Protein AF-V7AYZ9-F1 (afdb_monomer_lite)

pLDDT: mean 80.57, std 9.49, range [49.44, 91.75]

Secondary structure (DSSP, 8-state):
--SHHHHHHHHHHHHHHHHHHHHHHHHHHHHHHHHHHHHHHHHHTPPPPTTHHHHHHHHHHHGGGHHHHHHHHHHHHTTT------HHHHHHHHHHHTT---TTGGGG-

Foldseek 3Di:
DDDPVVVVVVVVVVVVVVVVVVVVLVLLVVLCVLCVQQLVCVQVVHDGDPSLVVNLVSLVVVALCSQLSNLVVVCVVCVPPPDPTPSLRSSVVSCVSSVGDNHNSVSND

Structure (mmCIF, N/CA/C/O backbone):
data_AF-V7AYZ9-F1
#
_entry.id   AF-V7AYZ9-F1
#
loop_
_atom_site.group_PDB
_atom_site.id
_atom_site.type_symbol
_atom_site.label_atom_id
_atom_site.label_alt_id
_atom_site.label_comp_id
_atom_site.label_asym_id
_atom_site.label_entity_id
_atom_site.label_seq_id
_atom_site.pdbx_PDB_ins_code
_atom_site.Cartn_x
_atom_site.Cartn_y
_atom_site.Cartn_z
_atom_site.occupancy
_atom_site.B_iso_or_equiv
_atom_site.auth_seq_id
_atom_site.auth_comp_id
_atom_site.auth_asym_id
_atom_site.auth_atom_id
_atom_site.pdbx_PDB_model_num
ATOM 1 N N . MET A 1 1 ? -26.974 4.741 41.426 1.00 49.44 1 MET A N 1
ATOM 2 C CA . MET A 1 1 ? -26.153 5.332 40.343 1.00 49.44 1 MET A CA 1
ATOM 3 C C . MET A 1 1 ? -26.019 4.284 39.246 1.00 49.44 1 MET A C 1
ATOM 5 O O . MET A 1 1 ? -25.568 3.211 39.606 1.00 49.44 1 MET A O 1
ATOM 9 N N . GLY A 1 2 ? -26.413 4.472 37.975 1.00 60.38 2 GLY A N 1
ATOM 10 C CA . GLY A 1 2 ? -26.116 3.364 37.037 1.00 60.38 2 GLY A CA 1
ATOM 11 C C . GLY A 1 2 ? -26.706 3.276 35.634 1.00 60.38 2 GLY A C 1
ATOM 12 O O . GLY A 1 2 ? -26.650 2.187 35.085 1.00 60.38 2 GLY A O 1
ATOM 13 N N . LEU A 1 3 ? -27.241 4.339 35.019 1.00 57.28 3 LEU A N 1
ATOM 14 C CA . LEU A 1 3 ? -27.668 4.229 33.607 1.00 57.28 3 LEU A CA 1
ATOM 15 C C . LEU A 1 3 ? -27.168 5.372 32.719 1.00 57.28 3 LEU A C 1
ATOM 17 O O . LEU A 1 3 ? -26.594 5.118 31.667 1.00 57.28 3 LEU A O 1
ATOM 21 N N . LYS A 1 4 ? -27.271 6.629 33.170 1.00 64.69 4 LYS A N 1
ATOM 22 C CA . LYS A 1 4 ? -26.753 7.783 32.411 1.00 64.69 4 LYS A CA 1
ATOM 23 C C . LYS A 1 4 ? -25.231 7.720 32.209 1.00 64.69 4 LYS A C 1
ATOM 25 O O . LYS A 1 4 ? -24.761 7.977 31.111 1.00 64.69 4 LYS A O 1
ATOM 30 N N . GLY A 1 5 ? -24.474 7.315 33.233 1.00 74.12 5 GLY A N 1
ATOM 31 C CA . GLY A 1 5 ? -23.005 7.248 33.181 1.00 74.12 5 GLY A CA 1
ATOM 32 C C . GLY A 1 5 ? -22.459 6.259 32.144 1.00 74.12 5 GLY A C 1
ATOM 33 O O . GLY A 1 5 ? -21.578 6.624 31.371 1.00 74.12 5 GLY A O 1
ATOM 34 N N . SER A 1 6 ? -23.020 5.047 32.062 1.00 78.31 6 SER A N 1
ATOM 35 C CA . SER A 1 6 ? -22.563 4.033 31.097 1.00 78.31 6 SER A CA 1
ATOM 36 C C . SER A 1 6 ? -22.822 4.430 29.642 1.00 78.31 6 SER A C 1
ATOM 38 O O . SER A 1 6 ? -22.014 4.103 28.776 1.00 78.31 6 SER A O 1
ATOM 40 N N . VAL A 1 7 ? -23.901 5.174 29.364 1.00 87.50 7 VAL A N 1
ATOM 41 C CA . VAL A 1 7 ? -24.220 5.637 28.002 1.00 87.50 7 VAL A CA 1
ATOM 42 C C . VAL A 1 7 ? -23.188 6.653 27.504 1.00 87.50 7 VAL A C 1
ATOM 44 O O . VAL A 1 7 ? -22.698 6.505 26.389 1.00 87.50 7 VAL A O 1
ATOM 47 N N . TYR A 1 8 ? -22.793 7.640 28.320 1.00 87.81 8 TYR A N 1
ATOM 48 C CA . TYR A 1 8 ? -21.777 8.627 27.916 1.00 87.81 8 TYR A CA 1
ATOM 49 C C . TYR A 1 8 ? -20.404 7.994 27.683 1.00 87.81 8 TYR A C 1
ATOM 51 O O . TYR A 1 8 ? -19.727 8.351 26.722 1.00 87.81 8 TYR A O 1
ATOM 59 N N . VAL A 1 9 ? -20.011 7.028 28.521 1.00 90.25 9 VAL A N 1
ATOM 60 C CA . VAL A 1 9 ? -18.740 6.307 28.358 1.00 90.25 9 VAL A CA 1
ATOM 61 C C . VAL A 1 9 ? -18.737 5.505 27.056 1.00 90.25 9 VAL A C 1
ATOM 63 O O . VAL A 1 9 ? -17.782 5.602 26.288 1.00 90.25 9 VAL A O 1
ATOM 66 N N . ALA A 1 10 ? -19.818 4.776 26.761 1.00 89.31 10 ALA A N 1
ATOM 67 C CA . ALA A 1 10 ? -19.945 4.028 25.512 1.00 89.31 10 ALA A CA 1
ATOM 68 C C . ALA A 1 10 ? -19.943 4.951 24.282 1.00 89.31 10 ALA A C 1
ATOM 70 O O . ALA A 1 10 ? -19.267 4.655 23.296 1.00 89.31 10 ALA A O 1
ATOM 71 N N . LEU A 1 11 ? -20.644 6.090 24.342 1.00 89.44 11 LEU A N 1
ATOM 72 C CA . LEU A 1 11 ? -20.684 7.062 23.247 1.00 89.44 11 LEU A CA 1
ATOM 73 C C . LEU A 1 11 ? -19.298 7.663 22.991 1.00 89.44 11 LEU A C 1
ATOM 75 O O . LEU A 1 11 ? -18.858 7.743 21.847 1.00 89.44 11 LEU A O 1
ATOM 79 N N . PHE A 1 12 ? -18.584 8.026 24.058 1.00 90.06 12 PHE A N 1
ATOM 80 C CA . PHE A 1 12 ? -17.236 8.570 23.966 1.00 90.06 12 PHE A CA 1
ATOM 81 C C . PHE A 1 12 ? -16.273 7.553 23.349 1.00 90.06 12 PHE A C 1
ATOM 83 O O . PHE A 1 12 ? -15.554 7.879 22.406 1.00 90.06 12 PHE A O 1
ATOM 90 N N . LEU A 1 13 ? -16.301 6.298 23.806 1.00 88.88 13 LEU A N 1
ATOM 91 C CA . LEU A 1 13 ? -15.465 5.235 23.243 1.00 88.88 13 LEU A CA 1
ATOM 92 C C . LEU A 1 13 ? -15.773 4.998 21.756 1.00 88.88 13 LEU A C 1
ATOM 94 O O . LEU A 1 13 ? -14.856 4.884 20.944 1.00 88.88 13 LEU A O 1
ATOM 98 N N . SER A 1 14 ? -17.059 5.001 21.395 1.00 91.75 14 SER A N 1
ATOM 99 C CA . SER A 1 14 ? -17.528 4.819 20.018 1.00 91.75 14 SER A CA 1
ATOM 100 C C . SER A 1 14 ? -17.068 5.951 19.098 1.00 91.75 14 SER A C 1
ATOM 102 O O . SER A 1 14 ? -16.544 5.680 18.021 1.00 91.75 14 SER A O 1
ATOM 104 N N . LEU A 1 15 ? -17.199 7.215 19.521 1.00 88.25 15 LEU A N 1
ATOM 105 C CA . LEU A 1 15 ? -16.739 8.368 18.737 1.00 88.25 15 LEU A CA 1
ATOM 106 C C . LEU A 1 15 ? -15.219 8.356 18.539 1.00 88.25 15 LEU A C 1
ATOM 108 O O . LEU A 1 15 ? -14.744 8.653 17.443 1.00 88.25 15 LEU A O 1
ATOM 112 N N . ASN A 1 16 ? -14.450 7.982 19.565 1.00 85.75 16 ASN A N 1
ATOM 113 C CA . ASN A 1 16 ? -12.998 7.859 19.448 1.00 85.75 16 ASN A CA 1
ATOM 114 C C . ASN A 1 16 ? -12.621 6.744 18.454 1.00 85.75 16 ASN A C 1
ATOM 116 O O . ASN A 1 16 ? -11.863 6.995 17.522 1.00 85.75 16 ASN A O 1
ATOM 120 N N . LEU A 1 17 ? -13.216 5.550 18.555 1.00 84.56 17 LEU A N 1
ATOM 121 C CA . LEU A 1 17 ? -12.990 4.445 17.606 1.00 84.56 17 LEU A CA 1
ATOM 122 C C . LEU A 1 17 ? -13.373 4.813 16.159 1.00 84.56 17 LEU A C 1
ATOM 124 O O . LEU A 1 17 ? -12.653 4.484 15.209 1.00 84.56 17 LEU A O 1
ATOM 128 N N . LEU A 1 18 ? -14.477 5.544 15.980 1.00 83.19 18 LEU A N 1
ATOM 129 C CA . LEU A 1 18 ? -14.899 6.054 14.675 1.00 83.19 18 LEU A CA 1
ATOM 130 C C . LEU A 1 18 ? -13.901 7.086 14.120 1.00 83.19 18 LEU A C 1
ATOM 132 O O . LEU A 1 18 ? -13.598 7.093 12.929 1.00 83.19 18 LEU A O 1
ATOM 136 N N . SER A 1 19 ? -13.322 7.915 14.990 1.00 74.31 19 SER A N 1
ATOM 137 C CA . SER A 1 19 ? -12.295 8.895 14.619 1.00 74.31 19 SER A CA 1
ATOM 138 C C . SER A 1 19 ? -10.995 8.215 14.174 1.00 74.31 19 SER A C 1
ATOM 140 O O . SER A 1 19 ? -10.425 8.586 13.148 1.00 74.31 19 SER A O 1
ATOM 142 N N . LEU A 1 20 ? -10.554 7.166 14.880 1.00 68.75 20 LEU A N 1
ATOM 143 C CA . LEU A 1 20 ? -9.363 6.394 14.502 1.00 68.75 20 LEU A CA 1
ATOM 144 C C . LEU A 1 20 ? -9.535 5.668 13.155 1.00 68.75 20 LEU A C 1
ATOM 146 O O . LEU A 1 20 ? -8.603 5.605 12.348 1.00 68.75 20 LEU A O 1
ATOM 150 N N . SER A 1 21 ? -10.728 5.140 12.882 1.00 70.62 21 SER A N 1
ATOM 151 C CA . SER A 1 21 ? -11.026 4.478 11.604 1.00 70.62 21 SER A CA 1
ATOM 152 C C . SER A 1 21 ? -11.164 5.477 10.446 1.00 70.62 21 SER A C 1
ATOM 154 O O . SER A 1 21 ? -10.639 5.234 9.359 1.00 70.62 21 SER A O 1
ATOM 156 N N . MET A 1 22 ? -11.759 6.650 10.673 1.00 63.31 22 MET A N 1
ATOM 157 C CA . MET A 1 22 ? -11.821 7.730 9.678 1.00 63.31 22 MET A CA 1
ATOM 158 C C . MET A 1 22 ? -10.430 8.260 9.300 1.00 63.31 22 MET A C 1
ATOM 160 O O . MET A 1 22 ? -10.157 8.453 8.112 1.00 63.31 22 MET A O 1
ATOM 164 N N . VAL A 1 23 ? -9.529 8.432 10.277 1.00 64.06 23 VAL A N 1
ATOM 165 C CA . VAL A 1 23 ? -8.143 8.883 10.042 1.00 64.06 23 VAL A CA 1
ATOM 166 C C . VAL A 1 23 ? -7.387 7.928 9.115 1.00 64.06 23 VAL A C 1
ATOM 168 O O . VAL A 1 23 ? -6.691 8.380 8.206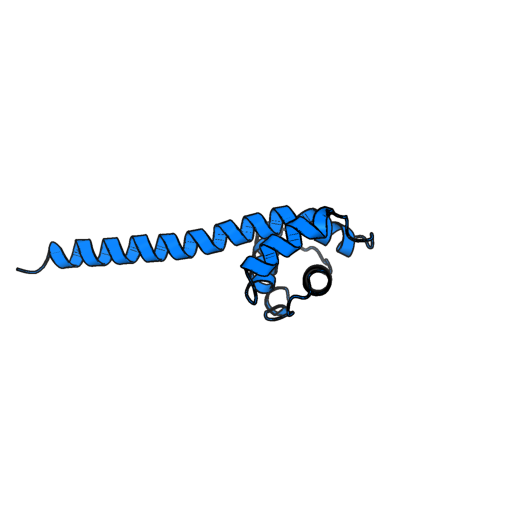 1.00 64.06 23 VAL A O 1
ATOM 171 N N . THR A 1 24 ? -7.553 6.612 9.274 1.00 65.81 24 THR A N 1
ATOM 172 C CA . THR A 1 24 ? -6.870 5.634 8.405 1.00 65.81 24 THR A CA 1
ATOM 173 C C . THR A 1 24 ? -7.426 5.615 6.977 1.00 65.81 24 THR A C 1
ATOM 175 O O . THR A 1 24 ? -6.670 5.453 6.022 1.00 65.81 24 THR A O 1
ATOM 178 N N . SER A 1 25 ? -8.727 5.855 6.792 1.00 67.50 25 SER A N 1
ATOM 179 C CA . SER A 1 25 ? -9.334 5.946 5.455 1.00 67.50 25 SER A CA 1
ATOM 180 C C . SER A 1 25 ? -8.938 7.227 4.706 1.00 67.50 25 SER A C 1
ATOM 182 O O . SER A 1 25 ? -8.710 7.206 3.493 1.00 67.50 25 SER A O 1
ATOM 184 N N . GLN A 1 26 ? -8.825 8.356 5.412 1.00 73.19 26 GLN A N 1
ATOM 185 C CA . GLN A 1 26 ? -8.441 9.634 4.804 1.00 73.19 26 GLN A CA 1
ATOM 186 C C . GLN A 1 26 ? -6.993 9.623 4.306 1.00 73.19 26 GLN A C 1
ATOM 188 O O . GLN A 1 26 ? -6.740 10.041 3.174 1.00 73.19 26 GLN A O 1
ATOM 193 N N . THR A 1 27 ? -6.060 9.082 5.095 1.00 78.31 27 THR A N 1
ATOM 194 C CA . THR A 1 27 ? -4.660 8.931 4.668 1.00 78.31 27 THR A CA 1
ATOM 195 C C . THR A 1 27 ? -4.533 7.971 3.486 1.00 78.31 27 THR A C 1
ATOM 197 O O . THR A 1 27 ? -3.748 8.226 2.575 1.00 78.31 27 THR A O 1
ATOM 200 N N . CYS A 1 28 ? -5.378 6.938 3.424 1.00 82.81 28 CYS A N 1
ATOM 201 C CA . CYS A 1 28 ? -5.457 6.040 2.276 1.00 82.81 28 CYS A CA 1
ATOM 202 C C . CYS A 1 28 ? -5.907 6.713 0.981 1.00 82.81 28 CYS A C 1
ATOM 204 O O . CYS A 1 28 ? -5.313 6.499 -0.078 1.00 82.81 28 CYS A O 1
ATOM 206 N N . ARG A 1 29 ? -6.944 7.551 1.048 1.00 82.44 29 ARG A N 1
ATOM 207 C CA . ARG A 1 29 ? -7.393 8.321 -0.119 1.00 82.44 29 ARG A CA 1
ATOM 208 C C . ARG A 1 29 ? -6.336 9.319 -0.584 1.00 82.44 29 ARG A C 1
ATOM 210 O O . ARG A 1 29 ? -6.128 9.451 -1.787 1.00 82.44 29 ARG A O 1
ATOM 217 N N . ALA A 1 30 ? -5.644 9.970 0.350 1.00 84.94 30 ALA A N 1
ATOM 218 C CA . ALA A 1 30 ? -4.544 10.878 0.032 1.00 84.94 30 ALA A CA 1
ATOM 219 C C . ALA A 1 30 ? -3.353 10.150 -0.619 1.00 84.94 30 ALA A C 1
ATOM 221 O O . ALA A 1 30 ? -2.760 10.662 -1.566 1.00 84.94 30 ALA A O 1
ATOM 222 N N . ALA A 1 31 ? -3.027 8.938 -0.158 1.00 86.12 31 ALA A N 1
ATOM 223 C CA . ALA A 1 31 ? -2.005 8.104 -0.785 1.00 86.12 31 ALA A CA 1
ATOM 224 C C . ALA A 1 31 ? -2.395 7.730 -2.223 1.00 86.12 31 ALA A C 1
ATOM 226 O O . ALA A 1 31 ? -1.582 7.871 -3.135 1.00 86.12 31 ALA A O 1
ATOM 227 N N . LEU A 1 32 ? -3.650 7.321 -2.446 1.00 87.62 32 LEU A N 1
ATOM 228 C CA . LEU A 1 32 ? -4.136 6.996 -3.786 1.00 87.62 32 LEU A CA 1
ATOM 229 C C . LEU A 1 32 ? -4.032 8.200 -4.730 1.00 87.62 32 LEU A C 1
ATOM 231 O O . LEU A 1 32 ? -3.507 8.045 -5.826 1.00 87.62 32 LEU A O 1
ATOM 235 N N . SER A 1 33 ? -4.478 9.390 -4.317 1.00 86.06 33 SER A N 1
ATOM 236 C CA . SER A 1 33 ? -4.428 10.580 -5.178 1.00 86.06 33 SER A CA 1
ATOM 237 C C . SER A 1 33 ? -2.996 11.030 -5.480 1.00 86.06 33 SER A C 1
ATOM 239 O O . SER A 1 33 ? -2.697 11.397 -6.615 1.00 86.06 33 SER A O 1
ATOM 241 N N . ALA A 1 34 ? -2.088 10.950 -4.503 1.00 87.12 34 ALA A N 1
ATOM 242 C CA . ALA A 1 34 ? -0.685 11.308 -4.691 1.00 87.12 34 ALA A CA 1
ATOM 243 C C . ALA A 1 34 ? 0.081 10.314 -5.579 1.00 87.12 34 ALA A C 1
ATOM 245 O O . ALA A 1 34 ? 1.002 10.714 -6.289 1.00 87.12 34 ALA A O 1
ATOM 246 N N . CYS A 1 35 ? -0.290 9.033 -5.542 1.00 88.19 35 CYS A N 1
ATOM 247 C CA . CYS A 1 35 ? 0.376 7.969 -6.290 1.00 88.19 35 CYS A CA 1
ATOM 248 C C . CYS A 1 35 ? -0.327 7.608 -7.612 1.00 88.19 35 CYS A C 1
ATOM 250 O O . CYS A 1 35 ? 0.225 6.834 -8.388 1.00 88.19 35 CYS A O 1
ATOM 252 N N . LEU A 1 36 ? -1.512 8.162 -7.901 1.00 87.31 36 LEU A N 1
ATOM 253 C CA . LEU A 1 36 ? -2.363 7.772 -9.036 1.00 87.31 36 LEU A CA 1
ATOM 254 C C . LEU A 1 36 ? -1.634 7.870 -10.382 1.00 87.31 36 LEU A C 1
ATOM 256 O O . LEU A 1 36 ? -1.623 6.914 -11.152 1.00 87.31 36 LEU A O 1
ATOM 260 N N . LEU A 1 37 ? -0.950 8.994 -10.622 1.00 85.00 37 LEU A N 1
ATOM 261 C CA . LEU A 1 37 ? -0.122 9.196 -11.816 1.00 85.00 37 LEU A CA 1
ATOM 262 C C . LEU A 1 37 ? 1.010 8.168 -11.925 1.00 85.00 37 LEU A C 1
ATOM 264 O O . LEU A 1 37 ? 1.285 7.684 -13.017 1.00 85.00 37 LEU A O 1
ATOM 268 N N . ASN A 1 38 ? 1.643 7.805 -10.805 1.00 85.75 38 ASN A N 1
ATOM 269 C CA . ASN A 1 38 ? 2.706 6.801 -10.791 1.00 85.75 38 ASN A CA 1
ATOM 270 C C . ASN A 1 38 ? 2.166 5.420 -11.172 1.00 85.75 38 ASN A C 1
ATOM 272 O O . ASN A 1 38 ? 2.749 4.735 -12.006 1.00 85.75 38 ASN A O 1
ATOM 276 N N . LEU A 1 39 ? 1.022 5.038 -10.601 1.00 87.25 39 LEU A N 1
ATOM 277 C CA . LEU A 1 39 ? 0.374 3.765 -10.900 1.00 87.25 39 LEU A CA 1
ATOM 278 C C . LEU A 1 39 ? -0.030 3.673 -12.372 1.00 87.25 39 LEU A C 1
ATOM 280 O O . LEU A 1 39 ? 0.249 2.661 -13.009 1.00 87.25 39 LEU A O 1
ATOM 284 N N . VAL A 1 40 ? -0.647 4.725 -12.917 1.00 86.19 40 VAL A N 1
ATOM 285 C CA . VAL A 1 40 ? -1.036 4.771 -14.333 1.00 86.19 40 VAL A CA 1
ATOM 286 C C . VAL A 1 40 ? 0.192 4.676 -15.236 1.00 86.19 40 VAL A C 1
ATOM 288 O O . VAL A 1 40 ? 0.177 3.889 -16.177 1.00 86.19 40 VAL A O 1
ATOM 291 N N . ASN A 1 41 ? 1.282 5.383 -14.925 1.00 85.75 41 ASN A N 1
ATOM 292 C CA . ASN A 1 41 ? 2.515 5.266 -15.706 1.00 85.75 41 ASN A CA 1
ATOM 293 C C . ASN A 1 41 ? 3.057 3.837 -15.716 1.00 85.75 41 ASN A C 1
ATOM 295 O O . ASN A 1 41 ? 3.399 3.334 -16.781 1.00 85.75 41 ASN A O 1
ATOM 299 N N . VAL A 1 42 ? 3.075 3.156 -14.566 1.00 86.88 42 VAL A N 1
ATOM 300 C CA . VAL A 1 42 ? 3.526 1.759 -14.498 1.00 86.88 42 VAL A CA 1
ATOM 301 C C . VAL A 1 42 ? 2.626 0.840 -15.327 1.00 86.88 42 VAL A C 1
ATOM 303 O O . VAL A 1 42 ? 3.131 -0.032 -16.028 1.00 86.88 42 VAL A O 1
ATOM 306 N N . ILE A 1 43 ? 1.307 1.042 -15.284 1.00 84.56 43 ILE A N 1
ATOM 307 C CA . ILE A 1 43 ? 0.341 0.258 -16.070 1.00 84.56 43 ILE A CA 1
ATOM 308 C C . ILE A 1 43 ? 0.574 0.435 -17.577 1.00 84.56 43 ILE A C 1
ATOM 310 O O . ILE A 1 43 ? 0.484 -0.534 -18.324 1.00 84.56 43 ILE A O 1
ATOM 314 N N . VAL A 1 44 ? 0.864 1.660 -18.020 1.00 85.94 44 VAL A N 1
ATOM 315 C CA . VAL A 1 44 ? 1.045 2.004 -19.442 1.00 85.94 44 VAL A CA 1
ATOM 316 C C . VAL A 1 44 ? 2.509 1.826 -19.895 1.00 85.94 44 VAL A C 1
ATOM 318 O O . VAL A 1 44 ? 2.828 2.013 -21.064 1.00 85.94 44 VAL A O 1
ATOM 321 N N . GLY A 1 45 ? 3.412 1.416 -18.996 1.00 82.31 45 GLY A N 1
ATOM 322 C CA . GLY A 1 45 ? 4.820 1.145 -19.307 1.00 82.31 45 GLY A CA 1
ATOM 323 C C . GLY A 1 45 ? 5.703 2.392 -19.437 1.00 82.31 45 GLY A C 1
ATOM 324 O O . GLY A 1 45 ? 6.764 2.328 -20.053 1.00 82.31 45 GLY A O 1
ATOM 325 N N . LEU A 1 46 ? 5.287 3.528 -18.873 1.00 83.88 46 LEU A N 1
ATOM 326 C CA . LEU A 1 46 ? 6.073 4.759 -18.846 1.00 83.88 46 LEU A CA 1
ATOM 327 C C . LEU A 1 46 ? 6.920 4.857 -17.562 1.00 83.88 46 LEU A C 1
ATOM 329 O O . LEU A 1 46 ? 6.503 4.390 -16.497 1.00 83.88 46 LEU A O 1
ATOM 333 N N . PRO A 1 47 ? 8.096 5.512 -17.624 1.00 75.31 47 PRO A N 1
ATOM 334 C CA . PRO A 1 47 ? 8.960 5.690 -16.462 1.00 75.31 47 PRO A CA 1
ATOM 335 C C . PRO A 1 47 ? 8.259 6.511 -15.370 1.00 75.31 47 PRO A C 1
ATOM 337 O O . PRO A 1 47 ? 7.578 7.485 -15.691 1.00 75.31 47 PRO A O 1
ATOM 340 N N . PRO A 1 48 ? 8.402 6.162 -14.081 1.00 67.06 48 PRO A N 1
ATOM 341 C CA . PRO A 1 48 ? 7.703 6.850 -13.003 1.00 67.06 48 PRO A CA 1
ATOM 342 C C . PRO A 1 48 ? 8.087 8.342 -12.948 1.00 67.06 48 PRO A C 1
ATOM 344 O O . PRO A 1 48 ? 9.270 8.678 -13.045 1.00 67.06 48 PRO A O 1
ATOM 347 N N . PRO A 1 49 ? 7.114 9.260 -12.802 1.00 68.50 49 PRO A N 1
ATOM 348 C CA . PRO A 1 49 ? 7.390 10.690 -12.739 1.00 68.50 49 PRO A CA 1
ATOM 349 C C . PRO A 1 49 ? 8.116 11.073 -11.439 1.00 68.50 49 PRO A C 1
ATOM 351 O O . PRO A 1 49 ? 7.987 10.408 -10.412 1.00 68.50 49 PRO A O 1
ATOM 354 N N . ILE A 1 50 ? 8.783 12.234 -11.442 1.00 59.62 50 ILE A N 1
ATOM 355 C CA . ILE A 1 50 ? 9.379 12.900 -10.258 1.00 59.62 50 ILE A CA 1
ATOM 356 C C . ILE A 1 50 ? 8.400 13.086 -9.076 1.00 59.62 50 ILE A C 1
ATOM 358 O O . ILE A 1 50 ? 8.809 13.331 -7.941 1.00 59.62 50 ILE A O 1
ATOM 362 N N . SER A 1 51 ? 7.096 12.931 -9.325 1.00 56.78 51 SER A N 1
ATOM 363 C CA . SER A 1 51 ? 6.021 12.857 -8.327 1.00 56.78 51 SER A CA 1
ATOM 364 C C . SER A 1 51 ? 6.149 11.667 -7.363 1.00 56.78 51 SER A C 1
ATOM 366 O O . SER A 1 51 ? 5.457 11.640 -6.341 1.00 56.78 51 SER A O 1
ATOM 368 N N . SER A 1 52 ? 7.047 10.718 -7.645 1.00 63.44 52 SER A N 1
ATOM 369 C CA . SER A 1 52 ? 7.434 9.634 -6.740 1.00 63.44 52 SER A CA 1
ATOM 370 C C . SER A 1 52 ? 7.822 10.152 -5.354 1.00 63.44 52 SER A C 1
ATOM 372 O O . SER A 1 52 ? 7.410 9.563 -4.365 1.00 63.44 52 SER A O 1
ATOM 374 N N . SER A 1 53 ? 8.480 11.312 -5.239 1.00 77.88 53 SER A N 1
ATOM 375 C CA . SER A 1 53 ? 8.893 11.865 -3.937 1.00 77.88 53 SER A CA 1
ATOM 376 C C . SER A 1 53 ? 7.711 12.146 -2.989 1.00 77.88 53 SER A C 1
ATOM 378 O O . SER A 1 53 ? 7.716 11.725 -1.830 1.00 77.88 53 SER A O 1
ATOM 380 N N . ARG A 1 54 ? 6.634 12.782 -3.480 1.00 84.50 54 ARG A N 1
ATOM 381 C CA . ARG A 1 54 ? 5.430 13.037 -2.662 1.00 84.50 54 ARG A CA 1
ATOM 382 C C . ARG A 1 54 ? 4.689 11.737 -2.344 1.00 84.50 54 ARG A C 1
ATOM 384 O O . ARG A 1 54 ? 4.270 11.545 -1.206 1.00 84.50 54 ARG A O 1
ATOM 391 N N . CYS A 1 55 ? 4.542 10.858 -3.334 1.00 88.19 55 CYS A N 1
ATOM 392 C CA . CYS A 1 55 ? 3.910 9.550 -3.161 1.00 88.19 55 CYS A CA 1
ATOM 393 C C . CYS A 1 55 ? 4.647 8.714 -2.096 1.00 88.19 55 CYS A C 1
ATOM 395 O O . CYS A 1 55 ? 4.034 8.274 -1.125 1.00 88.19 55 CYS A O 1
ATOM 397 N N . CYS A 1 56 ? 5.970 8.582 -2.202 1.00 89.31 56 CYS A N 1
ATOM 398 C CA . CYS A 1 56 ? 6.788 7.822 -1.263 1.00 89.31 56 CYS A CA 1
ATOM 399 C C . CYS A 1 56 ? 6.769 8.411 0.151 1.00 89.31 56 CYS A C 1
ATOM 401 O O . CYS A 1 56 ? 6.723 7.649 1.112 1.00 89.31 56 CYS A O 1
ATOM 403 N N . ASN A 1 57 ? 6.748 9.737 0.319 1.00 89.31 57 ASN A N 1
ATOM 404 C CA . ASN A 1 57 ? 6.615 10.348 1.649 1.00 89.31 57 ASN A CA 1
ATOM 405 C C . ASN A 1 57 ? 5.313 9.941 2.350 1.00 89.31 57 ASN A C 1
ATOM 407 O O . ASN A 1 57 ? 5.325 9.605 3.532 1.00 89.31 57 ASN A O 1
ATOM 411 N N . ILE A 1 58 ? 4.194 9.915 1.620 1.00 88.88 58 ILE A N 1
ATOM 412 C CA . ILE A 1 58 ? 2.909 9.491 2.187 1.00 88.88 58 ILE A CA 1
ATOM 413 C C . ILE A 1 58 ? 2.925 7.986 2.478 1.00 88.88 58 ILE A C 1
ATOM 415 O O . ILE A 1 58 ? 2.541 7.575 3.571 1.00 88.88 58 ILE A O 1
ATOM 419 N N . LEU A 1 59 ? 3.408 7.161 1.542 1.00 89.62 59 LEU A N 1
ATOM 420 C CA . LEU A 1 59 ? 3.462 5.704 1.717 1.00 89.62 59 LEU A CA 1
ATOM 421 C C . LEU A 1 59 ? 4.344 5.288 2.900 1.00 89.62 59 LEU A C 1
ATOM 423 O O . LEU A 1 59 ? 3.962 4.394 3.652 1.00 89.62 59 LEU A O 1
ATOM 427 N N . GLN A 1 60 ? 5.473 5.965 3.118 1.00 88.25 60 GLN A N 1
ATOM 428 C CA . GLN A 1 60 ? 6.333 5.735 4.282 1.00 88.25 60 GLN A CA 1
ATOM 429 C C . GLN A 1 60 ? 5.598 5.995 5.604 1.00 88.25 60 GLN A C 1
ATOM 431 O O . GLN A 1 60 ? 5.764 5.227 6.549 1.00 88.25 60 GLN A O 1
ATOM 436 N N . GLY A 1 61 ? 4.711 6.996 5.656 1.00 84.75 61 GLY A N 1
ATOM 437 C CA . GLY A 1 61 ? 3.844 7.240 6.813 1.00 84.75 61 GLY A CA 1
ATOM 438 C C . GLY A 1 61 ? 2.800 6.139 7.063 1.00 84.75 61 GLY A C 1
ATOM 439 O O . GLY A 1 61 ? 2.321 5.993 8.186 1.00 84.75 61 GLY A O 1
ATOM 440 N N . LEU A 1 62 ? 2.454 5.343 6.042 1.00 86.12 62 LEU A N 1
ATOM 441 C CA . LEU A 1 62 ? 1.537 4.197 6.151 1.00 86.12 62 LEU A CA 1
ATOM 442 C C . LEU A 1 62 ? 2.259 2.874 6.476 1.00 86.12 62 LEU A C 1
ATOM 444 O O . LEU A 1 62 ? 1.631 1.943 6.996 1.00 86.12 62 LEU A O 1
ATOM 448 N N . GLY A 1 63 ? 3.553 2.768 6.162 1.00 83.25 63 GLY A N 1
ATOM 449 C CA . GLY A 1 63 ? 4.380 1.587 6.418 1.00 83.25 63 GLY A CA 1
ATOM 450 C C . GLY A 1 63 ? 3.801 0.308 5.801 1.00 83.25 63 GLY A C 1
ATOM 451 O O . GLY A 1 63 ? 3.416 0.272 4.633 1.00 83.25 63 GLY A O 1
ATOM 452 N N . ALA A 1 64 ? 3.688 -0.758 6.599 1.00 80.50 64 ALA A N 1
ATOM 453 C CA . ALA A 1 64 ? 3.226 -2.075 6.139 1.00 80.50 64 ALA A CA 1
ATOM 454 C C . ALA A 1 64 ? 1.764 -2.113 5.644 1.00 80.50 64 ALA A C 1
ATOM 456 O O . ALA A 1 64 ? 1.356 -3.086 5.016 1.00 80.50 64 ALA A O 1
ATOM 457 N N . ARG A 1 65 ? 0.957 -1.076 5.914 1.00 82.69 65 ARG A N 1
ATOM 458 C CA . ARG A 1 65 ? -0.447 -1.009 5.467 1.00 82.69 65 ARG A CA 1
ATOM 459 C C . ARG A 1 65 ? -0.617 -0.344 4.104 1.00 82.69 65 ARG A C 1
ATOM 461 O O . ARG A 1 65 ? -1.729 -0.334 3.581 1.00 82.69 65 ARG A O 1
ATOM 468 N N . ALA A 1 66 ? 0.456 0.192 3.524 1.00 86.81 66 ALA A N 1
ATOM 469 C CA . ALA A 1 66 ? 0.417 0.917 2.260 1.00 86.81 66 ALA A CA 1
ATOM 470 C C . ALA A 1 66 ? -0.148 0.069 1.105 1.00 86.81 66 ALA A C 1
ATOM 472 O O . ALA A 1 66 ? -0.995 0.552 0.356 1.00 86.81 66 ALA A O 1
ATOM 473 N N . SER A 1 67 ? 0.250 -1.205 0.994 1.00 87.75 67 SER A N 1
ATOM 474 C CA . SER A 1 67 ? -0.220 -2.076 -0.094 1.00 87.75 67 SER A CA 1
ATOM 475 C C . SER A 1 67 ? -1.727 -2.353 -0.002 1.00 87.75 67 SER A C 1
ATOM 477 O O . SER A 1 67 ? -2.456 -2.068 -0.945 1.00 87.75 67 SER A O 1
ATOM 479 N N . ALA A 1 68 ? -2.210 -2.816 1.158 1.00 87.31 68 ALA A N 1
ATOM 480 C CA . ALA A 1 68 ? -3.613 -3.153 1.402 1.00 87.31 68 ALA A CA 1
ATOM 481 C C . ALA A 1 68 ? -4.524 -1.937 1.195 1.00 87.31 68 ALA A C 1
ATOM 483 O O . ALA A 1 68 ? -5.587 -2.016 0.585 1.00 87.31 68 ALA A O 1
ATOM 484 N N . CYS A 1 69 ? -4.052 -0.785 1.658 1.00 87.75 69 CYS A N 1
ATOM 485 C CA . CYS A 1 69 ? -4.689 0.500 1.472 1.00 87.75 69 CYS A CA 1
ATOM 486 C C . CYS A 1 69 ? -4.852 0.872 -0.013 1.00 87.75 69 CYS A C 1
ATOM 488 O O . CYS A 1 69 ? -5.965 1.172 -0.446 1.00 87.75 69 CYS A O 1
ATOM 490 N N . LEU A 1 70 ? -3.777 0.805 -0.810 1.00 87.81 70 LEU A N 1
ATOM 491 C CA . LEU A 1 70 ? -3.844 1.079 -2.249 1.00 87.81 70 LEU A CA 1
ATOM 492 C C . LEU A 1 70 ? -4.734 0.067 -2.974 1.00 87.81 70 LEU A C 1
ATOM 494 O O . LEU A 1 70 ? -5.594 0.480 -3.748 1.00 87.81 70 LEU A O 1
ATOM 498 N N . CYS A 1 71 ? -4.570 -1.229 -2.695 1.00 88.00 71 CYS A N 1
ATOM 499 C CA . CYS A 1 71 ? -5.357 -2.300 -3.306 1.00 88.00 71 CYS A CA 1
ATOM 500 C C . CYS A 1 71 ? -6.860 -2.095 -3.089 1.00 88.00 71 CYS A C 1
ATOM 502 O O . CYS A 1 71 ? -7.629 -2.101 -4.048 1.00 88.00 71 CYS A O 1
ATOM 504 N N . ASN A 1 72 ? -7.280 -1.845 -1.845 1.00 85.88 72 ASN A N 1
ATOM 505 C CA . ASN A 1 72 ? -8.694 -1.665 -1.525 1.00 85.88 72 ASN A CA 1
ATOM 506 C C . ASN A 1 72 ? -9.251 -0.371 -2.112 1.00 85.88 72 ASN A C 1
ATOM 508 O O . ASN A 1 72 ? -10.381 -0.357 -2.591 1.00 85.88 72 ASN A O 1
ATOM 512 N N . SER A 1 73 ? -8.466 0.708 -2.099 1.00 85.19 73 SER A N 1
ATOM 513 C CA . SER A 1 73 ? -8.894 1.997 -2.643 1.00 85.19 73 SER A CA 1
ATOM 514 C C . SER A 1 73 ? -9.039 1.940 -4.171 1.00 85.19 73 SER A C 1
ATOM 516 O O . SER A 1 73 ? -10.024 2.433 -4.722 1.00 85.19 73 SER A O 1
ATOM 518 N N . LEU A 1 74 ? -8.118 1.258 -4.863 1.00 83.38 74 LEU A N 1
ATOM 519 C CA . LEU A 1 74 ? -8.222 0.983 -6.300 1.00 83.38 74 LEU A CA 1
ATOM 520 C C . LEU A 1 74 ? -9.417 0.084 -6.598 1.00 83.38 74 LEU A C 1
ATOM 522 O O . LEU A 1 74 ? -10.254 0.453 -7.410 1.00 83.38 74 LEU A O 1
ATOM 526 N N . ARG A 1 75 ? -9.558 -1.046 -5.899 1.00 79.50 75 ARG A N 1
ATOM 527 C CA . ARG A 1 75 ? -10.691 -1.964 -6.080 1.00 79.50 75 ARG A CA 1
ATOM 528 C C . ARG A 1 75 ? -12.028 -1.242 -5.879 1.00 79.50 75 ARG A C 1
ATOM 530 O O . ARG A 1 75 ? -12.918 -1.394 -6.707 1.00 79.50 75 ARG A O 1
ATOM 537 N N . ALA A 1 76 ? -12.144 -0.399 -4.850 1.00 75.94 76 ALA A N 1
ATOM 538 C CA . ALA A 1 76 ? -13.320 0.440 -4.611 1.00 75.94 76 ALA A CA 1
ATOM 539 C C . ALA A 1 76 ? -13.562 1.478 -5.722 1.00 75.94 76 ALA A C 1
ATOM 541 O O . ALA A 1 76 ? -14.711 1.739 -6.065 1.00 75.94 76 ALA A O 1
ATOM 542 N N . SER A 1 77 ? -12.503 2.037 -6.314 1.00 71.81 77 SER A N 1
ATOM 543 C CA . SER A 1 77 ? -12.612 2.982 -7.436 1.00 71.81 77 SER A CA 1
ATOM 544 C C . SER A 1 77 ? -13.045 2.305 -8.745 1.00 71.81 77 SER A C 1
ATOM 546 O O . SER A 1 77 ? -13.596 2.967 -9.617 1.00 71.81 77 SER A O 1
ATOM 548 N N . ILE A 1 78 ? -12.809 0.995 -8.888 1.00 74.62 78 ILE A N 1
ATOM 549 C CA . ILE A 1 78 ? -13.042 0.223 -10.121 1.00 74.62 78 ILE A CA 1
ATOM 550 C C . ILE A 1 78 ? -14.298 -0.674 -10.002 1.00 74.62 78 ILE A C 1
ATOM 552 O O . ILE A 1 78 ? -14.599 -1.429 -10.921 1.00 74.62 78 ILE A O 1
ATOM 556 N N . LEU A 1 79 ? -15.066 -0.592 -8.903 1.00 62.53 79 LEU A N 1
ATOM 557 C CA . LEU A 1 79 ? -16.084 -1.573 -8.461 1.00 62.53 79 LEU A CA 1
ATOM 558 C C . LEU A 1 79 ? -17.337 -1.756 -9.364 1.00 62.53 79 LEU A C 1
ATOM 560 O O . LEU A 1 79 ? -18.362 -2.252 -8.907 1.00 62.53 79 LEU A O 1
ATOM 564 N N . GLY A 1 80 ? -17.261 -1.399 -10.644 1.00 61.38 80 GLY A N 1
ATOM 565 C CA . GLY A 1 80 ? -18.263 -1.702 -11.668 1.00 61.38 80 GLY A CA 1
ATOM 566 C C . GLY A 1 80 ? -17.693 -2.020 -13.056 1.00 61.38 80 GLY A C 1
ATOM 567 O O . GLY A 1 80 ? -18.473 -2.247 -13.976 1.00 61.38 80 GLY A O 1
ATOM 568 N N . ILE A 1 81 ? -16.365 -2.041 -13.241 1.00 69.75 81 ILE A N 1
ATOM 569 C CA . ILE A 1 81 ? -15.734 -2.279 -14.548 1.00 69.75 81 ILE A CA 1
ATOM 570 C C . ILE A 1 81 ? -14.778 -3.467 -14.426 1.00 69.75 81 ILE A C 1
ATOM 572 O O . ILE A 1 81 ? -13.835 -3.437 -13.638 1.00 69.75 81 ILE A O 1
ATOM 576 N N . ASN A 1 82 ? -15.009 -4.520 -15.214 1.00 61.47 82 ASN A N 1
ATOM 577 C CA . ASN A 1 82 ? -14.090 -5.652 -15.288 1.00 61.47 82 ASN A CA 1
ATOM 578 C C . ASN A 1 82 ? -12.864 -5.254 -16.114 1.00 61.47 82 ASN A C 1
ATOM 580 O O . ASN A 1 82 ? -12.834 -5.376 -17.338 1.00 61.47 82 ASN A O 1
ATOM 584 N N . LEU A 1 83 ? -11.879 -4.700 -15.423 1.00 65.31 83 LEU A N 1
ATOM 585 C CA . LEU A 1 83 ? -10.623 -4.273 -15.996 1.00 65.31 83 LEU A CA 1
ATOM 586 C C . LEU A 1 83 ? -9.567 -5.348 -15.738 1.00 65.31 83 LEU A C 1
ATOM 588 O O . LEU A 1 83 ? -9.129 -5.531 -14.603 1.00 65.31 83 LEU A O 1
ATOM 592 N N . ASN A 1 84 ? -9.119 -6.024 -16.800 1.00 71.56 84 ASN A N 1
ATOM 593 C CA . ASN A 1 84 ? -7.952 -6.908 -16.759 1.00 71.56 84 ASN A CA 1
ATOM 594 C C . ASN A 1 84 ? -6.666 -6.068 -16.699 1.00 71.56 84 ASN A C 1
ATOM 596 O O . ASN A 1 84 ? -5.892 -6.009 -17.654 1.00 71.56 84 ASN A O 1
ATOM 600 N N . LEU A 1 85 ? -6.492 -5.333 -15.599 1.00 78.38 85 LEU A N 1
ATOM 601 C CA . LEU A 1 85 ? -5.333 -4.490 -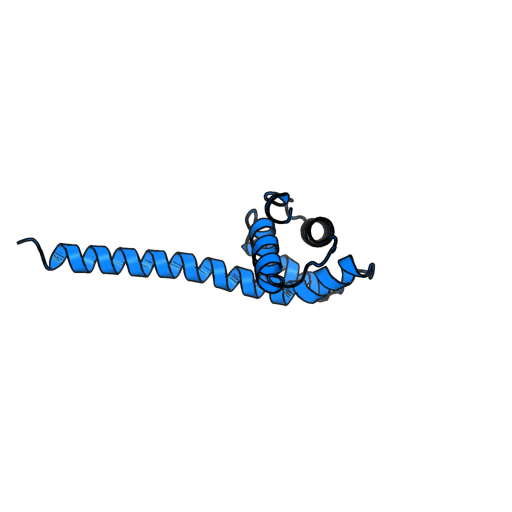15.361 1.00 78.38 85 LEU A CA 1
ATOM 602 C C . LEU A 1 85 ? -4.358 -5.166 -14.393 1.00 78.38 85 LEU A C 1
ATOM 604 O O . LEU A 1 85 ? -4.782 -5.732 -13.382 1.00 78.38 85 LEU A O 1
ATOM 608 N N .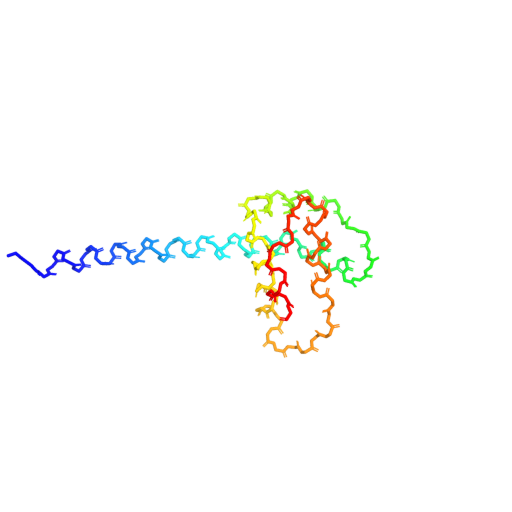 PRO A 1 86 ? -3.041 -5.036 -14.624 1.00 83.06 86 PRO A N 1
ATOM 609 C CA . PRO A 1 86 ? -2.014 -5.592 -13.753 1.00 83.06 86 PRO A CA 1
ATOM 610 C C . PRO A 1 86 ? -1.828 -4.736 -12.478 1.00 83.06 86 PRO A C 1
ATOM 612 O O . PRO A 1 86 ? -0.734 -4.257 -12.186 1.00 83.06 86 PRO A O 1
ATOM 615 N N . LEU A 1 87 ? -2.898 -4.538 -11.695 1.00 86.06 87 LEU A N 1
ATOM 616 C CA . LEU A 1 87 ? -2.922 -3.711 -10.476 1.00 86.06 87 LEU A CA 1
ATOM 617 C C . LEU A 1 87 ? -1.872 -4.160 -9.458 1.00 86.06 87 LEU A C 1
ATOM 619 O O . LEU A 1 87 ? -1.148 -3.341 -8.897 1.00 86.06 87 LEU A O 1
ATOM 623 N N . THR A 1 88 ? -1.749 -5.473 -9.271 1.00 87.81 88 THR A N 1
ATOM 624 C CA . THR A 1 88 ? -0.757 -6.093 -8.389 1.00 87.81 88 THR A CA 1
ATOM 625 C C . THR A 1 88 ? 0.668 -5.695 -8.770 1.00 87.81 88 THR A C 1
ATOM 627 O O . THR A 1 88 ? 1.452 -5.339 -7.894 1.00 87.81 88 THR A O 1
ATOM 630 N N . LEU A 1 89 ? 1.000 -5.694 -10.066 1.00 86.94 89 LEU A N 1
ATOM 631 C CA . LEU A 1 89 ? 2.305 -5.245 -10.565 1.00 86.94 89 LEU A CA 1
ATOM 632 C C . LEU A 1 89 ? 2.484 -3.741 -10.362 1.00 86.94 89 LEU A C 1
ATOM 634 O O . LEU A 1 89 ? 3.533 -3.322 -9.890 1.00 86.94 89 LEU A O 1
ATOM 638 N N . ALA A 1 90 ? 1.462 -2.934 -10.652 1.00 87.56 90 ALA A N 1
ATOM 639 C CA . ALA A 1 90 ? 1.533 -1.483 -10.501 1.00 87.56 90 ALA A CA 1
ATOM 640 C C . ALA A 1 90 ? 1.785 -1.050 -9.049 1.00 87.56 90 ALA A C 1
ATOM 642 O O . ALA A 1 90 ? 2.668 -0.229 -8.775 1.00 87.56 90 ALA A O 1
ATOM 643 N N . VAL A 1 91 ? 1.043 -1.637 -8.107 1.00 89.44 91 VAL A N 1
ATOM 644 C CA . VAL A 1 91 ? 1.202 -1.380 -6.671 1.00 89.44 91 VAL A CA 1
ATOM 645 C C . VAL A 1 91 ? 2.550 -1.904 -6.182 1.00 89.44 91 VAL A C 1
ATOM 647 O O . VAL A 1 91 ? 3.264 -1.170 -5.507 1.00 89.44 91 VAL A O 1
ATOM 650 N N . ASN A 1 92 ? 2.941 -3.121 -6.572 1.00 89.25 92 ASN A N 1
ATOM 651 C CA . ASN A 1 92 ? 4.242 -3.698 -6.225 1.00 89.25 92 ASN A CA 1
ATOM 652 C C . ASN A 1 92 ? 5.400 -2.808 -6.700 1.00 89.25 92 ASN A C 1
ATOM 654 O O . ASN A 1 92 ? 6.250 -2.410 -5.912 1.00 89.25 92 ASN A O 1
ATOM 658 N N . THR A 1 93 ? 5.421 -2.427 -7.976 1.00 87.56 93 THR A N 1
ATOM 659 C CA . THR A 1 93 ? 6.453 -1.544 -8.533 1.00 87.56 93 THR A CA 1
ATOM 660 C C . THR A 1 93 ? 6.486 -0.204 -7.803 1.00 87.56 93 THR A C 1
ATOM 662 O O . THR A 1 93 ? 7.563 0.254 -7.436 1.00 87.56 93 THR A O 1
ATOM 665 N N . THR A 1 94 ? 5.324 0.390 -7.509 1.00 87.75 94 THR A N 1
ATOM 666 C CA . THR A 1 94 ? 5.245 1.650 -6.752 1.00 87.75 94 THR A CA 1
ATOM 667 C C . THR A 1 94 ? 5.857 1.515 -5.354 1.00 87.75 94 THR A C 1
ATOM 669 O O . THR A 1 94 ? 6.653 2.359 -4.948 1.00 87.75 94 THR A O 1
ATOM 672 N N . LEU A 1 95 ? 5.559 0.437 -4.626 1.00 89.50 95 LEU A N 1
ATOM 673 C CA . LEU A 1 95 ? 6.134 0.192 -3.299 1.00 89.50 95 LEU A CA 1
ATOM 674 C C . LEU A 1 95 ? 7.650 -0.024 -3.366 1.00 89.50 95 LEU A C 1
ATOM 676 O O . LEU A 1 95 ? 8.380 0.601 -2.597 1.00 89.50 95 LEU A O 1
ATOM 680 N N . ASN A 1 96 ? 8.130 -0.820 -4.329 1.00 88.44 96 ASN A N 1
ATOM 681 C CA . ASN A 1 96 ? 9.563 -1.050 -4.525 1.00 88.44 96 ASN A CA 1
ATOM 682 C C . ASN A 1 96 ? 10.308 0.243 -4.889 1.00 88.44 96 ASN A C 1
ATOM 684 O O . ASN A 1 96 ? 11.396 0.472 -4.369 1.00 88.44 96 ASN A O 1
ATOM 688 N N . THR A 1 97 ? 9.717 1.130 -5.705 1.00 87.44 97 THR A N 1
ATOM 689 C CA . THR A 1 97 ? 10.331 2.440 -6.015 1.00 87.44 97 THR A CA 1
ATOM 690 C C . THR A 1 97 ? 10.507 3.327 -4.783 1.00 87.44 97 THR A C 1
ATOM 692 O O . THR A 1 97 ? 11.390 4.177 -4.760 1.00 87.44 97 THR A O 1
ATOM 695 N N . CYS A 1 98 ? 9.702 3.100 -3.744 1.00 87.88 98 CYS A N 1
ATOM 696 C CA . CYS A 1 98 ? 9.775 3.811 -2.475 1.00 87.88 98 CYS A CA 1
ATOM 697 C C . CYS A 1 98 ? 10.545 3.040 -1.385 1.00 87.88 98 CYS A C 1
ATOM 699 O O . CYS A 1 98 ? 10.613 3.515 -0.254 1.00 87.88 98 CYS A O 1
ATOM 701 N N . GLY A 1 99 ? 11.085 1.850 -1.684 1.00 88.12 99 GLY A N 1
ATOM 702 C CA . GLY A 1 99 ? 11.767 0.992 -0.707 1.00 88.12 99 GLY A CA 1
ATOM 703 C C . GLY A 1 99 ? 10.847 0.381 0.359 1.00 88.12 99 GLY A C 1
ATOM 704 O O . GLY A 1 99 ? 11.320 0.002 1.429 1.00 88.12 99 GLY A O 1
ATOM 705 N N . LEU A 1 100 ? 9.536 0.302 0.104 1.00 88.31 100 LEU A N 1
ATOM 706 C CA . LEU A 1 100 ? 8.568 -0.277 1.038 1.00 88.31 100 LEU A CA 1
ATOM 707 C C . LEU A 1 100 ? 8.374 -1.786 0.820 1.00 88.31 100 LEU A C 1
ATOM 709 O O . LEU A 1 100 ? 8.454 -2.270 -0.309 1.00 88.31 100 LEU A O 1
ATOM 713 N N . PRO A 1 101 ? 8.047 -2.542 1.885 1.00 85.31 101 PRO A N 1
ATOM 714 C CA . PRO A 1 101 ? 7.784 -3.967 1.778 1.00 85.31 101 PRO A CA 1
ATOM 715 C C . PRO A 1 101 ? 6.423 -4.248 1.125 1.00 85.31 101 PRO A C 1
ATOM 717 O O . PRO A 1 101 ? 5.422 -3.579 1.385 1.00 85.31 101 PRO A O 1
ATOM 720 N N . ASN A 1 102 ? 6.352 -5.330 0.353 1.00 81.62 102 ASN A N 1
ATOM 721 C CA . ASN A 1 102 ? 5.159 -5.745 -0.397 1.00 81.62 102 ASN A CA 1
ATOM 722 C C . ASN A 1 102 ? 4.157 -6.557 0.459 1.0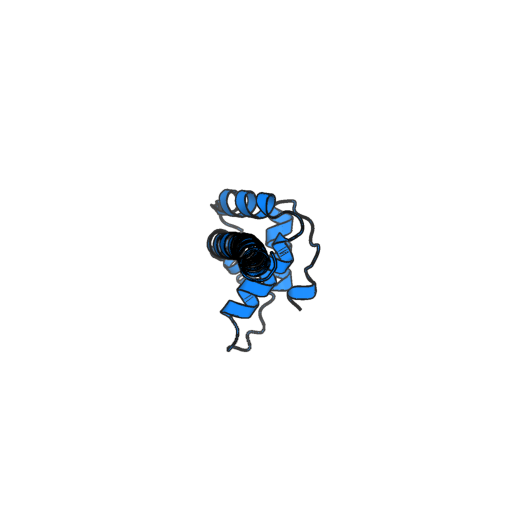0 81.62 102 ASN A C 1
ATOM 724 O O . ASN A 1 102 ? 3.496 -7.482 -0.018 1.00 81.62 102 ASN A O 1
ATOM 728 N N . ILE A 1 103 ? 4.057 -6.242 1.755 1.00 79.44 103 ILE A N 1
ATOM 729 C CA . ILE A 1 103 ? 3.214 -6.959 2.725 1.00 79.44 103 ILE A CA 1
ATOM 730 C C . ILE A 1 103 ? 1.752 -6.611 2.462 1.00 79.44 103 ILE A C 1
ATOM 732 O O . ILE A 1 103 ? 1.388 -5.446 2.562 1.00 79.44 103 ILE A O 1
ATOM 736 N N . G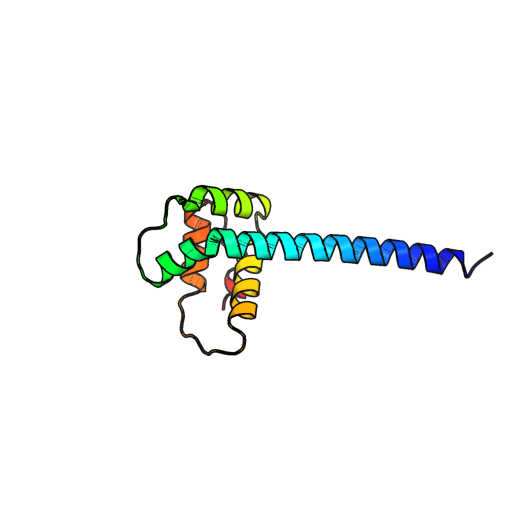LY A 1 104 ? 0.911 -7.605 2.155 1.00 73.38 104 GLY A N 1
ATOM 737 C CA . GLY A 1 104 ? -0.527 -7.408 1.906 1.00 73.38 104 GLY A CA 1
ATOM 738 C C . GLY A 1 104 ? -0.934 -7.335 0.430 1.00 73.38 104 GLY A C 1
ATOM 739 O O . GLY A 1 104 ? -2.112 -7.144 0.143 1.00 73.38 104 GLY A O 1
ATOM 740 N N . LEU A 1 105 ? -0.006 -7.582 -0.505 1.00 82.19 105 LEU A N 1
ATOM 741 C CA . LEU A 1 105 ? -0.268 -7.561 -1.952 1.00 82.19 105 LEU A CA 1
ATOM 742 C C . LEU A 1 105 ? -1.375 -8.539 -2.397 1.00 82.19 105 LEU A C 1
ATOM 744 O O . LEU A 1 105 ? -2.000 -8.340 -3.434 1.00 82.19 105 LEU A O 1
ATOM 748 N N . ARG A 1 106 ? -1.670 -9.574 -1.595 1.00 81.12 106 ARG A N 1
ATOM 749 C CA . ARG A 1 106 ? -2.808 -10.476 -1.837 1.00 81.12 106 ARG A CA 1
ATOM 750 C C . ARG A 1 106 ? -4.166 -9.771 -1.825 1.00 81.12 106 ARG A C 1
ATOM 752 O O . ARG A 1 106 ? -5.098 -10.318 -2.389 1.00 81.12 106 ARG A O 1
ATOM 759 N N . GLN A 1 107 ? -4.288 -8.581 -1.230 1.00 79.06 107 GLN A N 1
ATOM 760 C CA . GLN A 1 107 ? -5.532 -7.801 -1.280 1.00 79.06 107 GLN A CA 1
ATOM 761 C C . GLN A 1 107 ? -5.793 -7.159 -2.655 1.00 79.06 107 GLN A C 1
ATOM 763 O O . GLN A 1 107 ? -6.896 -6.681 -2.904 1.00 79.06 107 GLN A O 1
ATOM 768 N N . CYS A 1 108 ? -4.798 -7.154 -3.550 1.00 78.56 108 CYS A N 1
ATOM 769 C CA . CYS A 1 108 ? -4.950 -6.734 -4.945 1.00 78.56 108 CYS A CA 1
ATOM 770 C C . CYS A 1 108 ? -5.376 -7.877 -5.886 1.00 78.56 108 CYS A C 1
ATOM 772 O O . CYS A 1 108 ? -5.696 -7.591 -7.039 1.00 78.56 108 CYS A O 1
ATOM 774 N N . LEU A 1 109 ? -5.337 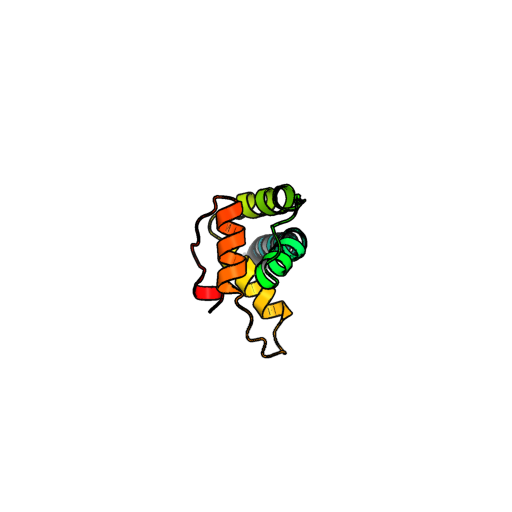-9.139 -5.430 1.00 76.75 109 LEU A N 1
ATOM 775 C CA . LEU A 1 109 ? -5.791 -10.303 -6.203 1.00 76.75 109 LEU A CA 1
ATOM 776 C C . LEU A 1 109 ? -7.323 -10.424 -6.204 1.00 76.75 109 LEU A C 1
ATOM 778 O O . LEU A 1 109 ? -7.992 -9.849 -5.309 1.00 76.75 109 LEU A O 1
#

Sequence (109 aa):
MGLKGSVYVALFLSLNLLSLSMVTSQTCRAALSACLLNLVNVIVGLPPPISSSRCCNILQGLGARASACLCNSLRASILGINLNLPLTLAVNTTLNTCGLPNIGLRQCL

InterPro domains:
  IPR016140 Bifunctional inhibitor/plant lipid transfer protein/seed storage helical domain [SM00499] (28-108)
  IPR027923 Hydrophobic seed protein domain [PF14547] (32-99)
  IPR036312 Bifunctional inhibitor/plant lipid transfer protein/seed storage helical domain superfamily [G3DSA:1.10.110.10] (21-108)
  IPR036312 Bifunctional inhibitor/plant lipid transfer protein/seed storage helical domain superfamily [SSF47699] (42-101)

Radius of gyration: 17.86 Å; chains: 1; bounding box: 39×24×60 Å

Organism: Phaseolus vulgaris (NCBI:txid3885)